Protein AF-A0A8J6IBK9-F1 (afdb_monomer_lite)

Secondary structure (DSSP, 8-state):
---TT-----S----------S-EEEEETTEEEEEES-PPP-----S----PPPP--TTS-GGGTHHHHS-EEEEEEEEEETTEEEEEEEEE-TTS-EEEEHHHHHHTT--SEEEEEEEEEE--SSGGG-EEEEEEEEEEEEE-SSEEEEEEEEEEEEEEETTEEEEEEPPPPP--

Structure (mmCIF, N/CA/C/O backbone):
data_AF-A0A8J6IBK9-F1
#
_entry.id   AF-A0A8J6IBK9-F1
#
loop_
_atom_site.group_PDB
_atom_site.id
_atom_site.type_symbol
_atom_site.label_atom_id
_atom_site.label_alt_id
_atom_site.label_comp_id
_atom_site.label_asym_id
_atom_site.label_entity_id
_atom_site.label_seq_id
_atom_site.pdbx_PDB_ins_code
_atom_site.Cartn_x
_atom_site.Cartn_y
_atom_site.Cartn_z
_atom_site.occupancy
_atom_site.B_iso_or_equiv
_atom_site.auth_seq_id
_atom_site.auth_comp_id
_atom_site.auth_asym_id
_atom_site.auth_atom_id
_atom_site.pdbx_PDB_model_num
ATOM 1 N N . VAL A 1 1 ? -9.312 3.596 -39.743 1.00 48.22 1 VAL A N 1
ATOM 2 C CA . VAL A 1 1 ? -8.299 4.510 -40.314 1.00 48.22 1 VAL A CA 1
ATOM 3 C C . VAL A 1 1 ? -7.011 4.231 -39.569 1.00 48.22 1 VAL A C 1
ATOM 5 O O . VAL A 1 1 ? -6.967 4.485 -38.375 1.00 48.22 1 VAL A O 1
ATOM 8 N N . LEU A 1 2 ? -6.059 3.568 -40.224 1.00 35.72 2 LEU A N 1
ATOM 9 C CA . LEU A 1 2 ? -4.705 3.377 -39.701 1.00 35.72 2 LEU A CA 1
ATOM 10 C C . LEU A 1 2 ? -3.950 4.693 -39.903 1.00 35.72 2 LEU A C 1
ATOM 12 O O . LEU A 1 2 ? -4.154 5.348 -40.928 1.00 35.72 2 LEU A O 1
ATOM 16 N N . ASP A 1 3 ? -3.122 5.091 -38.943 1.00 53.38 3 ASP A N 1
ATOM 17 C CA . ASP A 1 3 ? -2.144 6.141 -39.206 1.00 53.38 3 ASP A CA 1
ATOM 18 C C . ASP A 1 3 ? -1.046 5.606 -40.142 1.00 53.38 3 ASP A C 1
ATOM 20 O O . ASP A 1 3 ? -0.899 4.399 -40.360 1.00 53.38 3 ASP A O 1
ATOM 24 N N . SER A 1 4 ? -0.279 6.511 -40.743 1.00 56.25 4 SER A N 1
ATOM 25 C CA . SER A 1 4 ? 0.766 6.188 -41.723 1.00 56.25 4 SER A CA 1
ATOM 26 C C . SER A 1 4 ? 1.926 5.340 -41.170 1.00 56.25 4 SER A C 1
ATOM 28 O O . SER A 1 4 ? 2.834 5.018 -41.929 1.00 56.25 4 SER A O 1
ATOM 30 N N . ASN A 1 5 ? 1.893 4.956 -39.887 1.00 55.28 5 ASN A N 1
ATOM 31 C CA . ASN A 1 5 ? 2.906 4.142 -39.213 1.00 55.28 5 ASN A CA 1
ATOM 32 C C . ASN A 1 5 ? 2.391 2.762 -38.759 1.00 55.28 5 ASN A C 1
ATOM 34 O O . ASN A 1 5 ? 3.101 2.057 -38.043 1.00 55.28 5 ASN A O 1
ATOM 38 N N . GLY A 1 6 ? 1.186 2.344 -39.168 1.00 46.91 6 GLY A N 1
ATOM 39 C CA . GLY A 1 6 ? 0.695 0.977 -38.944 1.00 46.91 6 GLY A CA 1
ATOM 40 C C . GLY A 1 6 ? 0.510 0.598 -37.472 1.00 46.91 6 GLY A C 1
ATOM 41 O O . GLY A 1 6 ? 0.409 -0.586 -37.153 1.00 46.91 6 GLY A O 1
ATOM 42 N N . SER A 1 7 ? 0.455 1.581 -36.572 1.00 50.44 7 SER A N 1
ATOM 43 C CA . SER A 1 7 ? 0.185 1.335 -35.159 1.00 50.44 7 SER A CA 1
ATOM 44 C C . SER A 1 7 ? -1.332 1.304 -34.946 1.00 50.44 7 SER A C 1
ATOM 46 O O . SER A 1 7 ? -2.041 2.155 -35.489 1.00 50.44 7 SER A O 1
ATOM 48 N N . PRO A 1 8 ? -1.885 0.330 -34.197 1.00 50.94 8 PRO A N 1
ATOM 49 C CA . PRO A 1 8 ? -3.300 0.334 -33.858 1.00 50.94 8 PRO A CA 1
ATOM 50 C C . PRO A 1 8 ? -3.564 1.532 -32.940 1.00 50.94 8 PRO A C 1
ATOM 52 O O . PRO A 1 8 ? -3.382 1.464 -31.727 1.00 50.94 8 PRO A O 1
ATOM 55 N N . GLY A 1 9 ? -3.954 2.658 -33.537 1.00 46.50 9 GLY A N 1
ATOM 56 C CA . GLY A 1 9 ? -4.352 3.855 -32.814 1.00 46.50 9 GLY A CA 1
ATOM 57 C C . GLY A 1 9 ? -5.546 3.523 -31.928 1.00 46.50 9 GLY A C 1
ATOM 58 O O . GLY A 1 9 ? -6.637 3.244 -32.428 1.00 46.50 9 GLY A O 1
ATOM 59 N N . LEU A 1 10 ? -5.335 3.521 -30.612 1.00 53.31 10 LEU A N 1
ATOM 60 C CA . LEU A 1 10 ? -6.406 3.389 -29.631 1.00 53.31 10 LEU A CA 1
ATOM 61 C C . LEU A 1 10 ? -7.427 4.510 -29.879 1.00 53.31 10 LEU A C 1
ATOM 63 O O . LEU A 1 10 ? -7.156 5.685 -29.645 1.00 53.31 10 LEU A O 1
ATOM 67 N N . ALA A 1 11 ? -8.605 4.139 -30.384 1.00 54.88 11 ALA A N 1
ATOM 68 C CA . ALA A 1 11 ? -9.682 5.040 -30.796 1.00 54.88 11 ALA A CA 1
ATOM 69 C C . ALA A 1 11 ? -10.462 5.650 -29.612 1.00 54.88 11 ALA A C 1
ATOM 71 O O . ALA A 1 11 ? -11.679 5.808 -29.672 1.00 54.88 11 ALA A O 1
ATOM 72 N N . LEU A 1 12 ? -9.771 5.992 -28.525 1.00 55.19 12 LEU A N 1
ATOM 73 C CA . LEU A 1 12 ? -10.324 6.706 -27.378 1.00 55.19 12 LEU A CA 1
ATOM 74 C C . LEU A 1 12 ? -9.309 7.761 -26.940 1.00 55.19 12 LEU A C 1
ATOM 76 O O . LEU A 1 12 ? -8.368 7.480 -26.208 1.00 55.19 12 LEU A O 1
ATOM 80 N N . SER A 1 13 ? -9.496 8.993 -27.411 1.00 62.78 13 SER A N 1
ATOM 81 C CA . SER A 1 13 ? -8.603 10.113 -27.096 1.00 62.78 13 SER A CA 1
ATOM 82 C C . SER A 1 13 ? -8.921 10.789 -25.760 1.00 62.78 13 SER A C 1
ATOM 84 O O . SER A 1 13 ? -8.141 11.621 -25.301 1.00 62.78 13 SER A O 1
ATOM 86 N N . ARG A 1 14 ? -10.075 10.486 -25.144 1.00 62.59 14 ARG A N 1
ATOM 87 C CA . ARG A 1 14 ? -10.545 11.125 -23.906 1.00 62.59 14 ARG A CA 1
ATOM 88 C C . ARG A 1 14 ? -11.386 10.156 -23.081 1.00 62.59 14 ARG A C 1
ATOM 90 O O . ARG A 1 14 ? -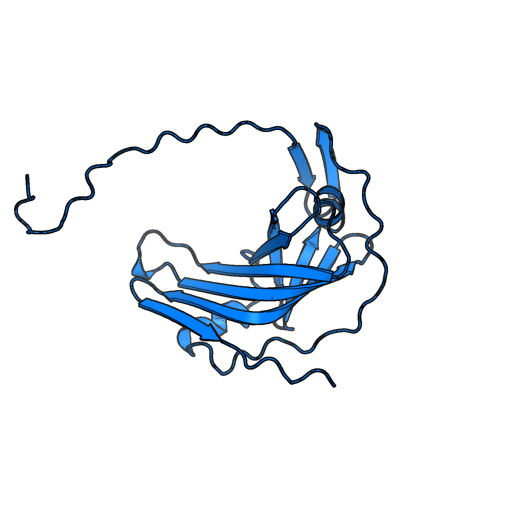12.331 9.567 -23.595 1.00 62.59 14 ARG A O 1
ATOM 97 N N . VAL A 1 15 ? -11.069 10.051 -21.794 1.00 74.69 15 VAL A N 1
ATOM 98 C CA . VAL A 1 15 ? -11.887 9.361 -20.791 1.00 74.69 15 VAL A CA 1
ATOM 99 C C . VAL A 1 15 ? -12.435 10.427 -19.851 1.00 74.69 15 VAL A C 1
ATOM 101 O O . VAL A 1 15 ? -11.666 11.155 -19.228 1.00 74.69 15 VAL A O 1
ATOM 104 N N . ALA A 1 16 ? -13.758 10.552 -19.772 1.00 79.00 16 ALA A N 1
ATOM 105 C CA . ALA A 1 16 ? -14.392 11.374 -18.751 1.00 79.00 16 ALA A CA 1
ATOM 106 C C . ALA A 1 16 ? -14.509 10.543 -17.470 1.00 79.00 16 ALA A C 1
ATOM 108 O O . ALA A 1 16 ? -15.221 9.540 -17.444 1.00 79.00 16 ALA A O 1
ATOM 109 N N . VAL A 1 17 ? -13.802 10.951 -16.417 1.00 80.9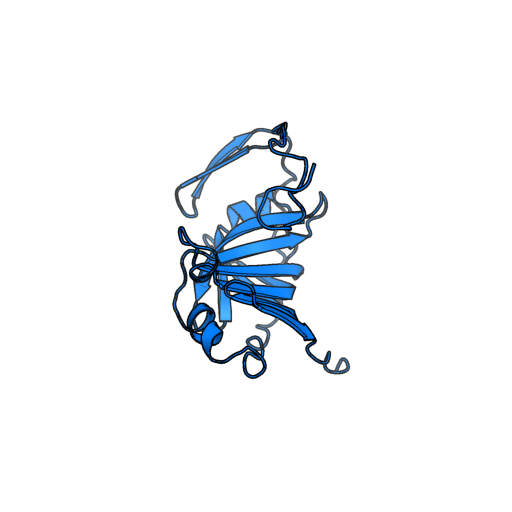4 17 VAL A N 1
ATOM 110 C CA . VAL A 1 17 ? -13.896 10.331 -15.092 1.00 80.94 17 VAL A CA 1
ATOM 111 C C . VAL A 1 17 ? -14.712 11.258 -14.200 1.00 80.94 17 VAL A C 1
ATOM 113 O O . VAL A 1 17 ? -14.326 12.404 -13.976 1.00 80.94 17 VAL A O 1
ATOM 116 N N . ARG A 1 18 ? -15.849 10.771 -13.697 1.00 86.81 18 ARG A N 1
ATOM 117 C CA . ARG A 1 18 ? -16.605 11.443 -12.636 1.00 86.81 18 ARG A CA 1
ATOM 118 C C . ARG A 1 18 ? -16.187 10.845 -11.300 1.00 86.81 18 ARG A C 1
ATOM 120 O O . ARG A 1 18 ? -16.256 9.633 -11.129 1.00 86.81 18 ARG A O 1
ATOM 127 N N . VAL A 1 19 ? -15.782 11.701 -10.369 1.00 83.06 19 VAL A N 1
ATOM 128 C CA . VAL A 1 19 ? -15.444 11.310 -8.998 1.00 83.06 19 VAL A CA 1
ATOM 129 C C . VAL A 1 19 ? -16.501 11.895 -8.072 1.00 83.06 19 VAL A C 1
ATOM 131 O O . VAL A 1 19 ? -16.686 13.109 -8.034 1.00 83.06 19 VAL A O 1
ATOM 134 N N . GLU A 1 20 ? -17.207 11.034 -7.348 1.00 87.25 20 GLU A N 1
ATOM 135 C CA . GLU A 1 20 ? -18.103 11.435 -6.265 1.00 87.25 20 GLU A CA 1
ATOM 136 C C . GLU A 1 20 ? -17.407 11.150 -4.935 1.00 87.25 20 GLU A C 1
ATOM 138 O O . GLU A 1 20 ? -17.078 10.005 -4.624 1.00 87.25 20 GLU A O 1
ATOM 143 N N . LEU A 1 21 ? -17.139 12.204 -4.165 1.00 86.44 21 LEU A N 1
ATOM 144 C CA . LEU A 1 21 ? -16.497 12.084 -2.861 1.00 86.44 21 LEU A CA 1
ATOM 145 C C . LEU A 1 21 ? -17.569 11.837 -1.802 1.00 86.44 21 LEU A C 1
ATOM 147 O O . LEU A 1 21 ? -18.357 12.727 -1.493 1.00 86.44 21 LEU A O 1
ATOM 151 N N . THR A 1 22 ? -17.589 10.635 -1.238 1.00 88.69 22 THR A N 1
ATOM 152 C CA . THR A 1 22 ? -18.481 10.280 -0.123 1.00 88.69 22 THR A CA 1
ATOM 153 C C . THR A 1 22 ? -17.850 10.567 1.237 1.00 88.69 22 THR A C 1
ATOM 155 O O . THR A 1 22 ? -18.560 10.782 2.217 1.00 88.69 22 THR A O 1
ATOM 158 N N . ARG A 1 23 ? -16.512 10.569 1.306 1.00 89.38 23 ARG A N 1
ATOM 159 C CA . ARG A 1 23 ? -15.721 10.756 2.526 1.00 89.38 23 ARG A CA 1
ATOM 160 C C . ARG A 1 23 ? -14.436 11.510 2.214 1.00 89.38 23 ARG A C 1
ATOM 162 O O . ARG A 1 23 ? -13.811 11.269 1.183 1.00 89.38 23 ARG A O 1
ATOM 169 N N . VAL A 1 24 ? -14.030 12.399 3.114 1.00 91.62 24 VAL A N 1
ATOM 170 C CA . VAL A 1 24 ? -12.792 13.181 2.999 1.00 91.62 24 VAL A CA 1
ATOM 171 C C . VAL A 1 24 ? -12.121 13.247 4.362 1.00 91.62 24 VAL A C 1
ATOM 173 O O . VAL A 1 24 ? -12.790 13.446 5.371 1.00 91.62 24 VAL A O 1
ATOM 176 N N . ALA A 1 25 ? -10.801 13.092 4.397 1.00 90.88 25 ALA A N 1
ATOM 177 C CA . ALA A 1 25 ? -9.989 13.336 5.580 1.00 90.88 25 ALA A CA 1
ATOM 178 C C . ALA A 1 25 ? -8.792 14.206 5.192 1.00 90.88 25 ALA A C 1
ATOM 180 O O . ALA A 1 25 ? -8.153 13.968 4.168 1.00 90.88 25 ALA A O 1
ATOM 181 N N . LEU A 1 26 ? -8.507 15.222 6.001 1.00 92.06 26 LEU A N 1
ATOM 182 C CA . LEU A 1 26 ? -7.359 16.103 5.841 1.00 92.06 26 LEU A CA 1
ATOM 183 C C . LEU A 1 26 ? -6.292 15.718 6.860 1.00 92.06 26 LEU A C 1
ATOM 185 O O . LEU A 1 26 ? -6.530 15.796 8.068 1.00 92.06 26 LEU A O 1
ATOM 189 N N . LEU A 1 27 ? -5.114 15.345 6.366 1.00 89.69 27 LEU A N 1
ATOM 190 C CA . LEU A 1 27 ? -3.952 15.025 7.183 1.00 89.69 27 LEU A CA 1
ATOM 191 C C . LEU A 1 27 ? -2.867 16.089 7.022 1.00 89.69 27 LEU A C 1
ATOM 193 O O . LEU A 1 27 ? -2.645 16.605 5.930 1.00 89.69 27 LEU A O 1
ATOM 197 N N . ASP A 1 28 ? -2.188 16.386 8.123 1.00 88.94 28 ASP A N 1
ATOM 198 C CA . ASP A 1 28 ? -0.959 17.173 8.180 1.00 88.94 28 ASP A CA 1
ATOM 199 C C . ASP A 1 28 ? 0.150 16.264 8.725 1.00 88.94 28 ASP A C 1
ATOM 201 O O . ASP A 1 28 ? 0.229 15.997 9.931 1.00 88.94 28 ASP A O 1
ATOM 205 N N . GLY A 1 29 ? 0.914 15.673 7.804 1.00 86.31 29 GLY A N 1
ATOM 206 C CA . GLY A 1 29 ? 1.787 14.539 8.094 1.00 86.31 29 GLY A CA 1
ATOM 207 C C . GLY A 1 29 ? 0.988 13.363 8.662 1.00 86.31 29 GLY A C 1
ATOM 208 O O . GLY A 1 29 ? 0.129 12.789 7.996 1.00 86.31 29 GLY A O 1
ATOM 209 N N . THR A 1 30 ? 1.249 13.020 9.922 1.00 86.56 30 THR A N 1
ATOM 210 C CA . THR A 1 30 ? 0.570 11.928 10.638 1.00 86.56 30 THR A CA 1
ATOM 211 C C . THR A 1 30 ? -0.677 12.371 11.406 1.00 86.56 30 THR A C 1
ATOM 213 O O . THR A 1 30 ? -1.384 11.535 11.970 1.00 86.56 30 THR A O 1
ATOM 216 N N . ARG A 1 31 ? -0.971 13.677 11.451 1.00 88.38 31 ARG A N 1
ATOM 217 C CA . ARG A 1 31 ? -2.047 14.243 12.276 1.00 88.38 31 ARG A CA 1
ATOM 218 C C . ARG A 1 31 ? -3.317 14.467 11.467 1.00 88.38 31 ARG A C 1
ATOM 220 O O . ARG A 1 31 ? -3.279 15.099 10.417 1.00 88.38 31 ARG A O 1
ATOM 227 N N . LEU A 1 32 ? -4.458 14.037 12.000 1.00 90.19 32 LEU A N 1
ATOM 228 C CA . LEU A 1 32 ? -5.769 14.354 11.434 1.00 90.19 32 LEU A CA 1
ATOM 229 C C . LEU A 1 32 ? -6.160 15.797 11.777 1.00 90.19 32 LEU A C 1
ATOM 231 O O . LEU A 1 32 ? -6.198 16.177 12.947 1.00 90.19 32 LEU A O 1
ATOM 235 N N . ARG A 1 33 ? -6.455 16.601 10.755 1.00 95.12 33 ARG A N 1
ATOM 236 C CA . ARG A 1 33 ? -6.935 17.987 10.890 1.00 95.12 33 ARG A CA 1
ATOM 237 C C . ARG A 1 33 ? -8.450 18.098 10.764 1.00 95.12 33 ARG A C 1
ATOM 239 O O . ARG A 1 33 ? -9.039 18.991 11.362 1.00 95.12 33 ARG A O 1
ATOM 246 N N . GLY A 1 34 ? -9.069 17.201 10.006 1.00 92.25 34 GLY A N 1
ATOM 247 C CA . GLY A 1 34 ? -10.517 17.141 9.839 1.00 92.25 34 GLY A CA 1
ATOM 248 C C . GLY A 1 34 ? -10.936 15.901 9.064 1.00 92.25 34 GLY A C 1
ATOM 249 O O . GLY A 1 34 ? -10.159 15.377 8.267 1.00 92.25 34 GLY A O 1
ATOM 250 N N . ALA A 1 35 ? -12.155 15.434 9.307 1.00 92.69 35 ALA A N 1
ATOM 251 C CA . ALA A 1 35 ? -12.777 14.336 8.582 1.00 92.69 35 ALA A CA 1
ATOM 252 C C . ALA A 1 35 ? -14.255 14.666 8.340 1.00 92.69 35 ALA A C 1
ATOM 254 O O . ALA A 1 35 ? -14.932 15.181 9.229 1.00 92.69 35 ALA A O 1
ATOM 255 N N . TRP A 1 36 ? -14.738 14.384 7.134 1.00 94.38 36 TRP A N 1
ATOM 256 C CA . TRP A 1 36 ? -16.103 14.640 6.682 1.00 94.38 36 TRP A CA 1
ATOM 257 C C . TRP A 1 36 ? -16.666 13.397 5.990 1.00 94.38 36 TRP A C 1
ATOM 259 O O . TRP A 1 36 ? -15.938 12.706 5.272 1.00 94.38 36 TRP A O 1
ATOM 269 N N . GLY A 1 37 ? -17.964 13.155 6.176 1.00 90.44 37 GLY A N 1
ATOM 270 C CA . GLY A 1 37 ? -18.666 11.960 5.703 1.00 90.44 37 GLY A CA 1
ATOM 271 C C . GLY A 1 37 ? -18.703 10.835 6.742 1.00 90.44 37 GLY A C 1
ATOM 272 O O . GLY A 1 37 ? -18.062 10.919 7.790 1.00 90.44 37 GLY A O 1
ATOM 273 N N . ASP A 1 38 ? -19.454 9.780 6.430 1.00 87.19 38 ASP A N 1
ATOM 274 C CA . ASP A 1 38 ? -19.725 8.663 7.344 1.00 87.19 38 ASP A CA 1
ATOM 275 C C . ASP A 1 38 ? -18.558 7.673 7.367 1.00 87.19 38 ASP A C 1
ATOM 277 O O . ASP A 1 38 ? -18.609 6.598 6.754 1.00 87.19 38 ASP A O 1
ATOM 281 N N . TRP A 1 39 ? -17.459 8.070 8.004 1.00 85.31 39 TRP A N 1
ATOM 282 C CA . TRP A 1 39 ? -16.339 7.177 8.286 1.00 85.31 39 TRP A CA 1
ATOM 283 C C . TRP A 1 39 ? -16.779 6.062 9.248 1.00 85.31 39 TRP A C 1
ATOM 285 O O . TRP A 1 39 ? -17.603 6.317 10.127 1.00 85.31 39 TRP A O 1
ATOM 295 N N . PRO A 1 40 ? -16.260 4.828 9.098 1.00 77.00 40 PRO A N 1
ATOM 296 C CA . PRO A 1 40 ? -16.437 3.823 10.134 1.00 77.00 40 PRO A CA 1
ATOM 297 C C . PRO A 1 40 ? -15.895 4.356 11.461 1.00 77.00 40 PRO A C 1
ATOM 299 O O . PRO A 1 40 ? -14.921 5.116 11.477 1.00 77.00 40 PRO A O 1
ATOM 302 N N . GLU A 1 41 ? -16.509 3.928 12.564 1.00 69.81 41 GLU A N 1
ATOM 303 C CA . GLU A 1 41 ? -15.920 4.127 13.886 1.00 69.81 41 GLU A CA 1
ATOM 304 C C . GLU A 1 41 ? -14.473 3.621 13.844 1.00 69.81 41 GLU A C 1
ATOM 306 O O . GLU A 1 41 ? -14.260 2.489 13.390 1.00 69.81 41 GLU A O 1
ATOM 311 N N . PRO A 1 42 ? -13.480 4.442 14.242 1.00 64.38 42 PRO A N 1
ATOM 312 C CA . PRO A 1 42 ? -12.085 4.044 14.225 1.00 64.38 42 PRO A CA 1
ATOM 313 C C . PRO A 1 42 ? -11.934 2.720 14.966 1.00 64.38 42 PRO A C 1
ATOM 315 O O . PRO A 1 42 ? -12.054 2.661 16.189 1.00 64.38 42 PRO A O 1
ATOM 318 N N . SER A 1 43 ? -11.686 1.642 14.226 1.00 62.22 43 SER A N 1
ATOM 319 C CA . SER A 1 43 ? -11.429 0.356 14.848 1.00 62.22 43 SER A CA 1
ATOM 320 C C . SER A 1 43 ? -10.122 0.462 15.619 1.00 62.22 43 SER A C 1
ATOM 322 O O . SER A 1 43 ? -9.121 0.986 15.114 1.00 62.22 43 SER A O 1
ATOM 324 N N . GLU A 1 44 ? -10.107 -0.054 16.847 1.00 63.88 44 GLU A N 1
ATOM 325 C CA . GLU A 1 44 ? -8.838 -0.336 17.494 1.00 63.88 44 GLU A CA 1
ATOM 326 C C . GLU A 1 44 ? -8.084 -1.312 16.591 1.00 63.88 44 GLU A C 1
ATOM 328 O O . GLU A 1 44 ? -8.563 -2.403 16.274 1.00 63.88 44 GLU A O 1
ATOM 333 N N . LEU A 1 45 ? -6.909 -0.895 16.122 1.00 67.69 45 LEU A N 1
ATOM 334 C CA . LEU A 1 45 ? -5.980 -1.814 15.487 1.00 67.69 45 LEU A CA 1
ATOM 335 C C . LEU A 1 45 ? -5.562 -2.797 16.574 1.00 67.69 45 LEU A C 1
ATOM 337 O O . LEU A 1 45 ? -4.748 -2.460 17.432 1.00 67.69 45 LEU A O 1
ATOM 341 N N . LEU A 1 46 ? -6.202 -3.969 16.578 1.00 58.56 46 LEU A N 1
ATOM 342 C CA . LEU A 1 46 ? -5.987 -4.997 17.589 1.00 58.56 46 LEU A CA 1
ATOM 343 C C . LEU A 1 46 ? -4.491 -5.302 17.665 1.00 58.56 46 LEU A C 1
ATOM 345 O O . LEU A 1 46 ? -3.867 -5.656 16.662 1.00 58.56 46 LEU A O 1
ATOM 349 N N . ALA A 1 47 ? -3.918 -5.099 18.847 1.00 54.28 47 ALA A N 1
ATOM 350 C CA . ALA A 1 47 ? -2.481 -5.098 19.039 1.00 54.28 47 ALA A CA 1
ATOM 351 C C . ALA A 1 47 ? -1.822 -6.414 18.593 1.00 54.28 47 ALA A C 1
ATOM 353 O O . ALA A 1 47 ? -2.240 -7.499 18.988 1.00 54.28 47 ALA A O 1
ATOM 354 N N . GLY A 1 48 ? -0.725 -6.267 17.846 1.00 55.25 48 GLY A N 1
ATOM 355 C CA . GLY A 1 48 ? 0.418 -7.177 17.865 1.00 55.25 48 GLY A CA 1
ATOM 356 C C . GLY A 1 48 ? 0.203 -8.540 17.219 1.00 55.25 48 GLY A C 1
ATOM 357 O O . GLY A 1 48 ? -0.018 -9.535 17.900 1.00 55.25 48 GLY A O 1
ATOM 358 N N . VAL A 1 49 ? 0.421 -8.612 15.910 1.00 56.38 49 VAL A N 1
ATOM 359 C CA . VAL A 1 49 ? 0.800 -9.872 15.265 1.00 56.38 49 VAL A CA 1
ATOM 360 C C . VAL A 1 49 ? 2.337 -9.904 15.186 1.00 56.38 49 VAL A C 1
ATOM 362 O O . VAL A 1 49 ? 2.905 -8.846 14.911 1.00 56.38 49 VAL A O 1
ATOM 365 N N . PRO A 1 50 ? 3.028 -11.037 15.457 1.00 61.69 50 PRO A N 1
ATOM 366 C CA . PRO A 1 50 ? 4.491 -11.102 15.426 1.00 61.69 50 PRO A CA 1
ATOM 367 C C . PRO A 1 50 ? 5.087 -10.493 14.158 1.00 61.69 50 PRO A C 1
ATOM 369 O O . PRO A 1 50 ? 4.496 -10.638 13.082 1.00 61.69 50 PRO A O 1
ATOM 372 N N . ASP A 1 51 ? 6.253 -9.854 14.308 1.00 63.59 51 ASP A N 1
ATOM 373 C CA . ASP A 1 51 ? 6.991 -9.236 13.208 1.00 63.59 51 ASP A CA 1
ATOM 374 C C . ASP A 1 51 ? 7.241 -10.306 12.128 1.00 63.59 51 ASP A C 1
ATOM 376 O O . ASP A 1 51 ? 7.931 -11.297 12.385 1.00 63.59 51 ASP A O 1
ATOM 380 N N . PRO A 1 52 ? 6.636 -10.186 10.937 1.00 61.00 52 PRO A N 1
ATOM 381 C CA . PRO A 1 52 ? 6.900 -11.124 9.869 1.00 61.00 52 PRO A CA 1
ATOM 382 C C . PRO A 1 52 ? 8.296 -10.891 9.306 1.00 61.00 52 PRO A C 1
ATOM 384 O O . PRO A 1 52 ? 8.885 -9.813 9.408 1.00 61.00 52 PRO A O 1
ATOM 387 N N . LEU A 1 53 ? 8.803 -11.944 8.677 1.00 65.31 53 LEU A N 1
ATOM 388 C CA . LEU A 1 53 ? 10.051 -11.889 7.943 1.00 65.31 53 LEU A CA 1
ATOM 389 C C . LEU A 1 53 ? 9.949 -10.837 6.824 1.00 65.31 53 LEU A C 1
ATOM 391 O O . LEU A 1 53 ? 8.892 -10.732 6.189 1.00 65.31 53 LEU A O 1
ATOM 395 N N . PRO A 1 54 ? 11.030 -10.083 6.560 1.00 67.75 54 PRO A N 1
ATOM 396 C CA . PRO A 1 54 ? 11.111 -9.216 5.393 1.00 67.75 54 PRO A CA 1
ATOM 397 C C . PRO A 1 54 ? 10.753 -9.986 4.111 1.00 67.75 54 PRO A C 1
ATOM 399 O O . PRO A 1 54 ? 11.029 -11.189 4.028 1.00 67.75 54 PRO A O 1
ATOM 402 N N . PRO A 1 55 ? 10.153 -9.330 3.102 1.00 68.94 55 PRO A N 1
ATOM 403 C CA . PRO A 1 55 ? 9.860 -9.992 1.836 1.00 68.94 55 PRO A CA 1
ATOM 404 C C . PRO A 1 55 ? 11.152 -10.512 1.184 1.00 68.94 55 PRO A C 1
ATOM 406 O O . PRO A 1 55 ? 12.164 -9.816 1.171 1.00 68.94 55 PRO A O 1
ATOM 409 N N . ASP A 1 56 ? 11.113 -11.720 0.611 1.00 71.75 56 ASP A N 1
ATOM 410 C CA . ASP A 1 56 ? 12.218 -12.246 -0.202 1.00 71.75 56 ASP A CA 1
ATOM 411 C C . ASP A 1 56 ? 12.286 -11.477 -1.532 1.00 71.75 56 ASP A C 1
ATOM 413 O O . ASP A 1 56 ? 11.409 -11.589 -2.396 1.00 71.75 56 ASP A O 1
ATOM 417 N N . LEU A 1 57 ? 13.336 -10.668 -1.684 1.00 72.94 57 LEU A N 1
ATOM 418 C CA . LEU A 1 57 ? 13.561 -9.821 -2.855 1.00 72.94 57 LEU A CA 1
ATOM 419 C C . LEU A 1 57 ? 14.568 -10.415 -3.846 1.00 72.94 57 LEU A C 1
ATOM 421 O O . LEU A 1 57 ? 14.808 -9.815 -4.899 1.00 72.94 57 LEU A O 1
ATOM 425 N N . ASP A 1 58 ? 15.136 -11.592 -3.579 1.00 77.50 58 ASP A N 1
ATOM 426 C CA . ASP A 1 58 ? 16.199 -12.158 -4.419 1.00 77.50 58 ASP A CA 1
ATOM 427 C C . ASP A 1 58 ? 15.703 -12.488 -5.828 1.00 77.50 58 ASP A C 1
ATOM 429 O O . ASP A 1 58 ? 16.453 -12.422 -6.806 1.00 77.50 58 ASP A O 1
ATOM 433 N N . ARG A 1 59 ? 14.405 -12.758 -5.968 1.00 74.69 59 ARG A N 1
ATOM 434 C CA . ARG A 1 59 ? 13.772 -13.055 -7.259 1.00 74.69 59 ARG A CA 1
ATOM 435 C C . ARG A 1 59 ? 13.404 -11.810 -8.067 1.00 74.69 59 ARG A C 1
ATOM 437 O O . ARG A 1 59 ? 13.120 -11.932 -9.256 1.00 74.69 59 ARG A O 1
ATOM 444 N N . VAL A 1 60 ? 13.421 -10.622 -7.462 1.00 78.06 60 VAL A N 1
ATOM 445 C CA . VAL A 1 60 ? 13.153 -9.355 -8.158 1.00 78.06 60 VAL A CA 1
ATOM 446 C C . VAL A 1 60 ? 14.341 -9.013 -9.069 1.00 78.06 60 VAL A C 1
ATOM 448 O O . VAL A 1 60 ? 15.490 -9.116 -8.615 1.00 78.06 60 VAL A O 1
ATOM 451 N N . PRO A 1 61 ? 14.112 -8.571 -10.329 1.00 83.81 61 PRO A N 1
ATOM 452 C CA . PRO A 1 61 ? 15.188 -8.137 -11.216 1.00 83.81 61 PRO A CA 1
ATOM 453 C C . PRO A 1 61 ? 16.136 -7.153 -10.526 1.00 83.81 61 PRO A C 1
ATOM 455 O O . PRO A 1 61 ? 15.690 -6.159 -9.952 1.00 83.81 61 PRO A O 1
ATOM 458 N N . ALA A 1 62 ? 17.448 -7.392 -10.617 1.00 85.62 62 ALA A N 1
ATOM 459 C CA . ALA A 1 62 ? 18.460 -6.627 -9.879 1.00 85.62 62 ALA A CA 1
ATOM 460 C C . ALA A 1 62 ? 18.340 -5.103 -10.070 1.00 85.62 62 ALA A C 1
ATOM 462 O O . ALA A 1 62 ? 18.524 -4.346 -9.122 1.00 85.62 62 ALA A O 1
ATOM 463 N N . ARG A 1 63 ? 17.938 -4.656 -11.269 1.00 84.44 63 ARG A N 1
ATOM 464 C CA . ARG A 1 63 ? 17.711 -3.239 -11.611 1.00 84.44 63 ARG A CA 1
ATOM 465 C C . ARG A 1 63 ? 16.588 -2.552 -10.818 1.00 84.44 63 ARG A C 1
ATOM 467 O O . ARG A 1 63 ? 16.549 -1.327 -10.780 1.00 84.44 63 ARG A O 1
ATOM 474 N N . LEU A 1 64 ? 15.678 -3.319 -10.216 1.00 86.31 64 LEU A N 1
ATOM 475 C CA . LEU A 1 64 ? 14.545 -2.816 -9.433 1.00 86.31 64 LEU A CA 1
ATOM 476 C C . LEU A 1 64 ? 14.782 -2.884 -7.925 1.00 86.31 64 LEU A C 1
ATOM 478 O O . LEU A 1 64 ? 14.132 -2.156 -7.186 1.00 86.31 64 LEU A O 1
ATOM 482 N N . ARG A 1 65 ? 15.734 -3.701 -7.461 1.00 84.38 65 ARG A N 1
ATOM 483 C CA . ARG A 1 65 ? 16.072 -3.814 -6.033 1.00 84.38 65 ARG A CA 1
ATOM 484 C C . ARG A 1 65 ? 16.416 -2.466 -5.374 1.00 84.38 65 ARG A C 1
ATOM 486 O O . ARG A 1 65 ? 15.988 -2.272 -4.240 1.00 84.38 65 ARG A O 1
ATOM 493 N N . PRO A 1 66 ? 17.073 -1.497 -6.052 1.00 84.81 66 PRO A N 1
ATOM 494 C CA . PRO A 1 66 ? 17.291 -0.169 -5.478 1.00 84.81 66 PRO A CA 1
ATOM 495 C C . PRO A 1 66 ? 16.011 0.585 -5.092 1.00 84.81 66 PRO A C 1
ATOM 497 O O . PRO A 1 66 ? 16.079 1.436 -4.218 1.00 84.81 66 PRO A O 1
ATOM 500 N N . LEU A 1 67 ? 14.854 0.275 -5.697 1.00 83.25 67 LEU A N 1
ATOM 501 C CA . LEU A 1 67 ? 13.571 0.896 -5.330 1.00 83.25 67 LEU A CA 1
ATOM 502 C C . LEU A 1 67 ? 13.093 0.497 -3.929 1.00 83.25 67 LEU A C 1
ATOM 504 O O . LEU A 1 67 ? 12.316 1.227 -3.328 1.00 83.25 67 LEU A O 1
ATOM 508 N N . LEU A 1 68 ? 13.536 -0.665 -3.441 1.00 77.19 68 LEU A N 1
ATOM 509 C CA . LEU A 1 68 ? 13.194 -1.202 -2.123 1.00 77.19 68 LEU A CA 1
ATOM 510 C C . LEU A 1 68 ? 14.352 -1.092 -1.124 1.00 77.19 68 LEU A C 1
ATOM 512 O O . LEU A 1 68 ? 14.139 -1.208 0.075 1.00 77.19 68 LEU A O 1
ATOM 516 N N . ALA A 1 69 ? 15.581 -0.915 -1.608 1.00 72.69 69 ALA A N 1
ATOM 517 C CA . ALA A 1 69 ? 16.753 -0.716 -0.759 1.00 72.69 69 ALA A CA 1
ATOM 518 C C . ALA A 1 69 ? 16.953 0.754 -0.359 1.00 72.69 69 ALA A C 1
ATOM 520 O O . ALA A 1 69 ? 17.736 1.036 0.543 1.00 72.69 69 ALA A O 1
ATOM 521 N N . ALA A 1 70 ? 16.296 1.679 -1.058 1.00 67.31 70 ALA A N 1
ATOM 522 C CA . ALA A 1 70 ? 16.292 3.086 -0.712 1.00 67.31 70 ALA A CA 1
ATOM 523 C C . ALA A 1 70 ? 15.061 3.414 0.129 1.00 67.31 70 ALA A C 1
ATOM 525 O O . ALA A 1 70 ? 13.951 2.970 -0.168 1.00 67.31 70 ALA A O 1
ATOM 526 N N . ASP A 1 71 ? 15.285 4.256 1.125 1.00 74.94 71 ASP A N 1
ATOM 527 C CA . ASP A 1 71 ? 14.245 4.989 1.822 1.00 74.94 71 ASP A CA 1
ATOM 528 C C . ASP A 1 71 ? 13.415 5.766 0.790 1.00 74.94 71 ASP A C 1
ATOM 530 O O . ASP A 1 71 ? 13.909 6.693 0.141 1.00 74.94 71 ASP A O 1
ATOM 534 N N . SER A 1 72 ? 12.174 5.331 0.572 1.00 72.69 72 SER A N 1
ATOM 535 C CA . SER A 1 72 ? 11.313 5.843 -0.495 1.00 72.69 72 SER A CA 1
ATOM 536 C C . SER A 1 72 ? 10.087 6.523 0.091 1.00 72.69 72 SER A C 1
ATOM 538 O O . SER A 1 72 ? 9.218 5.874 0.669 1.00 72.69 72 SER A O 1
ATOM 540 N N . GLU A 1 73 ? 9.986 7.836 -0.116 1.00 70.62 73 GLU A N 1
ATOM 541 C CA . GLU A 1 73 ? 8.812 8.643 0.249 1.00 70.62 73 GLU A CA 1
ATOM 542 C C . GLU A 1 73 ? 7.619 8.440 -0.704 1.00 70.62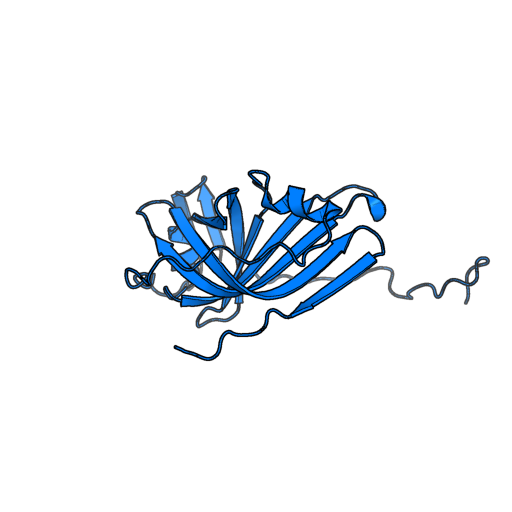 73 GLU A C 1
ATOM 544 O O . GLU A 1 73 ? 6.534 8.960 -0.461 1.00 70.62 73 GLU A O 1
ATOM 549 N N . ALA A 1 74 ? 7.801 7.684 -1.792 1.00 82.44 74 ALA A N 1
ATOM 550 C CA . ALA A 1 74 ? 6.790 7.450 -2.822 1.00 82.44 74 ALA A CA 1
ATOM 551 C C . ALA A 1 74 ? 6.203 6.030 -2.746 1.00 82.44 74 ALA A C 1
ATOM 553 O O . ALA A 1 74 ? 6.026 5.362 -3.770 1.00 82.44 74 ALA A O 1
ATOM 554 N N . ALA A 1 75 ? 5.935 5.540 -1.534 1.00 91.50 75 ALA A N 1
ATOM 555 C CA . ALA A 1 75 ? 5.264 4.262 -1.341 1.00 91.50 75 ALA A CA 1
ATOM 556 C C . ALA A 1 75 ? 3.745 4.458 -1.216 1.00 91.50 75 ALA A C 1
ATOM 558 O O . ALA A 1 75 ? 3.264 5.424 -0.626 1.00 91.50 75 ALA A O 1
ATOM 559 N N . VAL A 1 76 ? 2.969 3.520 -1.752 1.00 94.94 76 VAL A N 1
ATOM 560 C CA . VAL A 1 76 ? 1.511 3.483 -1.609 1.00 94.94 76 VAL A CA 1
ATOM 561 C C . VAL A 1 76 ? 1.114 2.134 -1.036 1.00 94.94 76 VAL A C 1
ATOM 563 O O . VAL A 1 76 ? 1.338 1.094 -1.655 1.00 94.94 76 VAL A O 1
ATOM 566 N N . LEU A 1 77 ? 0.508 2.151 0.147 1.00 95.50 77 LEU A N 1
ATOM 567 C CA . LEU A 1 77 ? -0.061 0.973 0.784 1.00 95.50 77 LEU A CA 1
ATOM 568 C C . LEU A 1 77 ? -1.522 0.822 0.357 1.00 95.50 77 LEU A C 1
ATOM 570 O O . LEU A 1 77 ? -2.353 1.655 0.706 1.00 95.50 77 LEU A O 1
ATOM 574 N N . GLY A 1 78 ? -1.851 -0.257 -0.341 1.00 96.56 78 GLY A N 1
ATOM 575 C CA . GLY A 1 78 ? -3.225 -0.713 -0.516 1.00 96.56 78 GLY A CA 1
ATOM 576 C C . GLY A 1 78 ? -3.631 -1.667 0.606 1.00 96.56 78 GLY A C 1
ATOM 577 O O . GLY A 1 78 ? -2.880 -2.578 0.953 1.00 96.56 78 GLY A O 1
ATOM 578 N N . TRP A 1 79 ? -4.828 -1.494 1.156 1.00 95.06 79 TRP A N 1
ATOM 579 C CA . TRP A 1 79 ? -5.367 -2.340 2.220 1.00 95.06 79 TRP A CA 1
ATOM 580 C C . TRP A 1 79 ? -6.827 -2.685 1.953 1.00 95.06 79 TRP A C 1
ATOM 582 O O . TRP A 1 79 ? -7.589 -1.843 1.475 1.00 95.06 79 TRP A O 1
ATOM 592 N N . HIS A 1 80 ? -7.236 -3.913 2.262 1.00 92.62 80 HIS A N 1
ATOM 593 C CA . HIS A 1 80 ? -8.633 -4.324 2.167 1.00 92.62 80 HIS A CA 1
ATOM 594 C C . HIS A 1 80 ? -9.356 -4.101 3.501 1.00 92.62 80 HIS A C 1
ATOM 596 O O . HIS A 1 80 ? -9.084 -4.793 4.483 1.00 92.62 80 HIS A O 1
ATOM 602 N N . GLY A 1 81 ? -10.261 -3.121 3.542 1.00 87.19 81 GLY A N 1
ATOM 603 C CA . GLY A 1 81 ? -11.109 -2.831 4.698 1.00 87.19 81 GLY A CA 1
ATOM 604 C C . GLY A 1 81 ? -12.530 -3.399 4.558 1.00 87.19 81 GLY A C 1
ATOM 605 O O . GLY A 1 81 ? -12.917 -3.863 3.483 1.00 87.19 81 GLY A O 1
ATOM 606 N N . PRO A 1 82 ? -13.356 -3.315 5.616 1.00 83.56 82 PRO A N 1
ATOM 607 C CA . PRO A 1 82 ? -14.743 -3.796 5.618 1.00 83.56 82 PRO A CA 1
ATOM 608 C C . PRO A 1 82 ? -15.652 -3.051 4.626 1.00 83.56 82 PRO A C 1
ATOM 610 O O . PRO A 1 82 ? -16.695 -3.566 4.232 1.00 83.56 82 PRO A O 1
ATOM 613 N N . HIS A 1 83 ? -15.255 -1.850 4.197 1.00 83.00 83 HIS A N 1
ATOM 614 C CA . HIS A 1 83 ? -15.969 -1.043 3.202 1.00 83.00 83 HIS A CA 1
ATOM 615 C C . HIS A 1 83 ? -15.312 -1.072 1.814 1.00 83.00 83 HIS A C 1
ATOM 617 O O . HIS A 1 83 ? -15.622 -0.230 0.972 1.00 83.00 83 HIS A O 1
ATOM 623 N N . GLY A 1 84 ? -14.413 -2.030 1.576 1.00 87.31 84 GLY A N 1
ATOM 624 C CA . GLY A 1 84 ? -13.666 -2.177 0.332 1.00 87.31 84 GLY A CA 1
ATOM 625 C C . GLY A 1 84 ? -12.195 -1.766 0.451 1.00 87.31 84 GLY A C 1
ATOM 626 O O . GLY A 1 84 ? -11.718 -1.413 1.535 1.00 87.31 84 GLY A O 1
ATOM 627 N N . PRO A 1 85 ? -11.442 -1.856 -0.659 1.00 91.69 85 PRO A N 1
ATOM 628 C CA . PRO A 1 85 ? -10.035 -1.502 -0.673 1.00 91.69 85 PRO A CA 1
ATOM 629 C C . PRO A 1 85 ? -9.837 0.012 -0.596 1.00 91.69 85 PRO A C 1
ATOM 631 O O . PRO A 1 85 ? -10.588 0.784 -1.191 1.00 91.69 85 PRO A O 1
ATOM 634 N N . PHE A 1 86 ? -8.774 0.429 0.077 1.00 91.69 86 PHE A N 1
ATOM 635 C CA . PHE A 1 86 ? -8.309 1.810 0.093 1.00 91.69 86 PHE A CA 1
ATOM 636 C C . PHE A 1 86 ? -6.790 1.856 -0.066 1.00 91.69 86 PHE A C 1
ATOM 638 O O . PHE A 1 86 ? -6.104 0.859 0.156 1.00 91.69 86 PHE A O 1
ATOM 645 N N . ALA A 1 87 ? -6.273 3.010 -0.479 1.00 94.38 87 ALA A N 1
ATOM 646 C CA . ALA A 1 87 ? -4.850 3.236 -0.685 1.00 94.38 87 ALA A CA 1
ATOM 647 C C . ALA A 1 87 ? -4.389 4.434 0.144 1.00 94.38 87 ALA A C 1
ATOM 649 O O . ALA A 1 87 ? -5.068 5.461 0.178 1.00 94.38 87 ALA A O 1
ATOM 650 N N . LEU A 1 88 ? -3.243 4.300 0.803 1.00 93.00 88 LEU A N 1
ATOM 651 C CA . LEU A 1 88 ? -2.642 5.332 1.634 1.00 93.00 88 LEU A CA 1
ATOM 652 C C . LEU A 1 88 ? -1.234 5.648 1.137 1.00 93.00 88 LEU A C 1
ATOM 654 O O . LEU A 1 88 ? -0.466 4.715 0.887 1.00 93.00 88 LEU A O 1
ATOM 658 N N . PRO A 1 89 ? -0.865 6.935 1.028 1.00 91.62 89 PRO A N 1
ATOM 659 C CA . PRO A 1 89 ? 0.530 7.291 0.865 1.00 91.62 89 PRO A CA 1
ATOM 660 C C . PRO A 1 89 ? 1.297 6.862 2.114 1.00 91.62 89 PRO A C 1
ATOM 662 O O . PRO A 1 89 ? 0.799 6.946 3.243 1.00 91.62 89 PRO A O 1
ATOM 665 N N . GLY A 1 90 ? 2.514 6.401 1.898 1.00 90.31 90 GLY A N 1
ATOM 666 C CA . GLY A 1 90 ? 3.400 5.962 2.947 1.00 90.31 90 GLY A CA 1
ATOM 667 C C . GLY A 1 90 ? 4.849 6.095 2.537 1.00 90.31 90 GLY A C 1
ATOM 668 O O . GLY A 1 90 ? 5.195 6.559 1.452 1.00 90.31 90 GLY A O 1
ATOM 669 N N . TYR A 1 91 ? 5.694 5.645 3.439 1.00 89.69 91 TYR A N 1
ATOM 670 C CA . TYR A 1 91 ? 7.127 5.598 3.259 1.00 89.69 91 TYR A CA 1
ATOM 671 C C . TYR A 1 91 ? 7.588 4.152 3.357 1.00 89.69 91 TYR A C 1
ATOM 673 O O . TYR A 1 91 ? 7.119 3.424 4.226 1.00 89.69 91 TYR A O 1
ATOM 681 N N . TRP A 1 92 ? 8.474 3.719 2.474 1.00 88.56 92 TRP A N 1
ATOM 682 C CA . TRP A 1 92 ? 9.113 2.413 2.581 1.00 88.56 92 TRP A CA 1
ATOM 683 C C . TRP A 1 92 ? 10.517 2.584 3.147 1.00 88.56 92 TRP A C 1
ATOM 685 O O . TRP A 1 92 ? 11.297 3.365 2.599 1.00 88.56 92 TRP A O 1
ATOM 695 N N . ASP A 1 93 ? 10.836 1.846 4.208 1.00 84.31 93 ASP A N 1
ATOM 696 C CA . ASP A 1 93 ? 12.191 1.779 4.744 1.00 84.31 93 ASP A CA 1
ATOM 697 C C . ASP A 1 93 ? 12.951 0.553 4.230 1.00 84.31 93 ASP A C 1
ATOM 699 O O . ASP A 1 93 ? 12.385 -0.506 3.934 1.00 84.31 93 ASP A O 1
ATOM 703 N N . ALA A 1 94 ? 14.276 0.677 4.175 1.00 77.94 94 ALA A N 1
ATOM 704 C CA . ALA A 1 94 ? 15.159 -0.409 3.752 1.00 77.94 94 ALA A CA 1
ATOM 705 C C . ALA A 1 94 ? 15.093 -1.661 4.656 1.00 77.94 94 ALA A C 1
ATOM 707 O O . ALA A 1 94 ? 15.647 -2.704 4.305 1.00 77.94 94 ALA A O 1
ATOM 708 N N . THR A 1 95 ? 14.427 -1.583 5.817 1.00 78.06 95 THR A N 1
ATOM 709 C CA . THR A 1 95 ? 14.247 -2.716 6.738 1.00 78.06 95 THR A CA 1
ATOM 710 C C . THR A 1 95 ? 13.046 -3.593 6.386 1.00 78.06 95 THR A C 1
ATOM 712 O O . THR A 1 95 ? 12.837 -4.628 7.022 1.00 78.06 95 THR A O 1
ATOM 715 N N . GLY A 1 96 ? 12.291 -3.232 5.346 1.00 79.75 96 GLY A N 1
ATOM 716 C CA . GLY A 1 96 ? 11.191 -4.039 4.830 1.00 79.75 96 GLY A CA 1
ATOM 717 C C . GLY A 1 96 ? 9.814 -3.606 5.323 1.00 79.75 96 GLY A C 1
ATOM 718 O O . GLY A 1 96 ? 8.872 -4.401 5.238 1.00 79.75 96 GLY A O 1
ATOM 719 N N . TRP A 1 97 ? 9.687 -2.386 5.850 1.00 86.31 97 TRP A N 1
ATOM 720 C CA . TRP A 1 97 ? 8.430 -1.873 6.383 1.00 86.31 97 TRP A CA 1
ATOM 721 C C . TRP A 1 97 ? 7.924 -0.676 5.590 1.00 86.31 97 TRP A C 1
ATOM 723 O O . TRP A 1 97 ? 8.660 0.243 5.241 1.00 86.31 97 TRP A O 1
ATOM 733 N N . ALA A 1 98 ? 6.616 -0.668 5.364 1.00 90.25 98 ALA A N 1
ATOM 734 C CA . ALA A 1 98 ? 5.875 0.514 4.977 1.00 90.25 98 ALA A CA 1
ATOM 735 C C . ALA A 1 98 ? 5.414 1.258 6.236 1.00 90.25 98 ALA A C 1
ATOM 737 O O . ALA A 1 98 ? 4.911 0.650 7.176 1.00 90.25 98 ALA A O 1
ATOM 738 N N . GLN A 1 99 ? 5.542 2.574 6.261 1.00 91.25 99 GLN A N 1
ATOM 739 C CA . GLN A 1 99 ? 5.087 3.440 7.338 1.00 91.25 99 GLN A CA 1
ATOM 740 C C . GLN A 1 99 ? 3.968 4.327 6.807 1.00 91.25 99 GLN A C 1
ATOM 742 O O . GLN A 1 99 ? 4.131 5.006 5.794 1.00 91.25 99 GLN A O 1
ATOM 747 N N . VAL A 1 100 ? 2.825 4.317 7.486 1.00 92.56 100 VAL A N 1
ATOM 748 C CA . VAL A 1 100 ? 1.646 5.118 7.127 1.00 92.56 100 VAL A CA 1
ATOM 749 C C . VAL A 1 100 ? 1.073 5.811 8.364 1.00 92.56 100 VAL A C 1
ATOM 751 O O . VAL A 1 100 ? 1.264 5.315 9.476 1.00 92.56 100 VAL A O 1
ATOM 754 N N . PRO A 1 101 ? 0.345 6.932 8.227 1.00 92.19 101 PRO A N 1
ATOM 755 C CA . PRO A 1 101 ? -0.343 7.549 9.359 1.00 92.19 101 PRO A CA 1
ATOM 756 C C . PRO A 1 101 ? -1.329 6.579 10.027 1.00 92.19 101 PRO A C 1
ATOM 758 O O . PRO A 1 101 ? -2.269 6.110 9.377 1.00 92.19 101 PRO A O 1
ATOM 761 N N . THR A 1 102 ? -1.173 6.323 11.334 1.00 91.25 102 THR A N 1
ATOM 762 C CA . THR A 1 102 ? -2.064 5.416 12.093 1.00 91.25 102 THR A CA 1
ATOM 763 C C . THR A 1 102 ? -3.524 5.837 11.960 1.00 91.25 102 THR A C 1
ATOM 765 O O . THR A 1 102 ? -4.412 5.007 11.764 1.00 91.25 102 THR A O 1
ATOM 768 N N . VAL A 1 103 ? -3.780 7.146 12.001 1.00 90.94 103 VAL A N 1
ATOM 769 C CA . VAL A 1 103 ? -5.133 7.693 11.887 1.00 90.94 103 VAL A CA 1
ATOM 770 C C . VAL A 1 103 ? -5.772 7.436 10.519 1.00 90.94 103 VAL A C 1
ATOM 772 O O . VAL A 1 103 ? -6.965 7.156 10.462 1.00 90.94 103 VAL A O 1
ATOM 775 N N . ALA A 1 104 ? -5.001 7.456 9.427 1.00 91.19 104 ALA A N 1
ATOM 776 C CA . ALA A 1 104 ? -5.528 7.167 8.093 1.00 91.19 104 ALA A CA 1
ATOM 777 C C . ALA A 1 104 ? -5.929 5.694 7.959 1.00 91.19 104 ALA A C 1
ATOM 779 O O . ALA A 1 104 ? -6.982 5.378 7.408 1.00 91.19 104 ALA A O 1
ATOM 780 N N . LEU A 1 105 ? -5.111 4.798 8.518 1.00 91.06 105 LEU A N 1
ATOM 781 C CA . LEU A 1 105 ? -5.374 3.362 8.514 1.00 91.06 105 LEU A CA 1
ATOM 782 C C . LEU A 1 105 ? -6.627 3.023 9.345 1.00 91.06 105 LEU A C 1
ATOM 784 O O . LEU A 1 105 ? -7.473 2.250 8.896 1.00 91.06 105 LEU A O 1
ATOM 788 N N . ARG A 1 106 ? -6.799 3.672 10.509 1.00 90.00 106 ARG A N 1
ATOM 789 C CA . ARG A 1 106 ? -8.004 3.548 11.352 1.00 90.00 106 ARG A CA 1
ATOM 790 C C . ARG A 1 106 ? -9.261 4.099 10.682 1.00 90.00 106 ARG A C 1
ATOM 792 O O . ARG A 1 106 ? -10.287 3.430 10.711 1.00 90.00 106 ARG A O 1
ATOM 799 N N . LEU A 1 107 ? -9.186 5.273 10.047 1.00 90.19 107 LEU A N 1
ATOM 800 C CA . LEU A 1 107 ? -10.309 5.833 9.282 1.00 90.19 107 LEU A CA 1
ATOM 801 C C . LEU A 1 107 ? -10.729 4.899 8.139 1.00 90.19 107 LEU A C 1
ATOM 803 O O . LEU A 1 107 ? -11.916 4.714 7.898 1.00 90.19 107 LEU A O 1
ATOM 807 N N . GLY A 1 108 ? -9.773 4.247 7.473 1.00 88.44 108 GLY A N 1
ATOM 808 C CA . GLY A 1 108 ? -10.060 3.216 6.469 1.00 88.44 108 GLY A CA 1
ATOM 809 C C . GLY A 1 108 ? -10.710 1.939 7.026 1.00 88.44 108 GLY A C 1
ATOM 810 O O . GLY A 1 108 ? -11.131 1.082 6.249 1.00 88.44 108 GLY A O 1
ATOM 811 N N . GLY A 1 109 ? -10.804 1.792 8.352 1.00 88.25 109 GLY A N 1
ATOM 812 C CA . GLY A 1 109 ? -11.313 0.591 9.010 1.00 88.25 109 GLY A CA 1
ATOM 813 C C . GLY A 1 109 ? -10.382 -0.611 8.855 1.00 88.25 109 GLY A C 1
ATOM 814 O O . GLY A 1 109 ? -10.855 -1.744 8.763 1.00 88.25 109 GLY A O 1
ATOM 815 N N . ALA A 1 110 ? -9.066 -0.393 8.749 1.00 88.88 110 ALA A N 1
ATOM 816 C CA . ALA A 1 110 ? -8.127 -1.507 8.703 1.00 88.88 110 ALA A CA 1
ATOM 817 C C . ALA A 1 110 ? -8.191 -2.345 9.984 1.00 88.88 110 ALA A C 1
ATOM 819 O O . ALA A 1 110 ? -8.198 -1.832 11.102 1.00 88.88 110 ALA A O 1
ATOM 820 N N . LEU A 1 111 ? -8.145 -3.659 9.790 1.00 87.62 111 LEU A N 1
ATOM 821 C CA . LEU A 1 111 ? -7.781 -4.616 10.827 1.00 87.62 111 LEU A CA 1
ATOM 822 C C . LEU A 1 111 ? -6.253 -4.702 10.946 1.00 87.62 111 LEU A C 1
ATOM 824 O O . LEU A 1 111 ? -5.527 -4.264 10.056 1.00 87.62 111 LEU A O 1
ATOM 828 N N . SER A 1 112 ? -5.748 -5.311 12.021 1.00 87.94 112 SER A N 1
ATOM 829 C CA . SER A 1 112 ? -4.302 -5.494 12.224 1.00 87.94 112 SER A CA 1
ATOM 830 C C . SER A 1 112 ? -3.657 -6.484 11.251 1.00 87.94 112 SER A C 1
ATOM 832 O O . SER A 1 112 ? -2.441 -6.469 11.068 1.00 87.94 112 SER A O 1
ATOM 834 N N . ALA A 1 113 ? -4.451 -7.321 10.588 1.00 88.69 113 ALA A N 1
ATOM 835 C CA . ALA A 1 113 ? -4.009 -8.160 9.486 1.00 88.69 113 ALA A CA 1
ATOM 836 C C . ALA A 1 113 ? -5.100 -8.262 8.419 1.00 88.69 113 ALA A C 1
ATOM 838 O O . ALA A 1 113 ? -6.291 -8.268 8.733 1.00 88.69 113 ALA A O 1
ATOM 839 N N . GLY A 1 114 ? -4.695 -8.364 7.158 1.00 89.75 114 GLY A N 1
ATOM 840 C CA . GLY A 1 114 ? -5.627 -8.510 6.045 1.00 89.75 114 GLY A CA 1
ATOM 841 C C . GLY A 1 114 ? -4.936 -8.463 4.686 1.00 89.75 114 GLY A C 1
ATOM 842 O O . GLY A 1 114 ? -3.731 -8.219 4.618 1.00 89.75 114 GLY A O 1
ATOM 843 N N . PRO A 1 115 ? -5.665 -8.719 3.589 1.00 94.06 115 PRO A N 1
ATOM 844 C CA . PRO A 1 115 ? -5.122 -8.573 2.246 1.00 94.06 115 PRO A CA 1
ATOM 845 C C . PRO A 1 115 ? -4.602 -7.151 2.022 1.00 94.06 115 PRO A C 1
ATOM 847 O O . PRO A 1 115 ? -5.318 -6.173 2.252 1.00 94.06 115 PRO A O 1
ATOM 850 N N . ALA A 1 116 ? -3.360 -7.048 1.561 1.00 94.81 116 ALA A N 1
ATOM 851 C CA . ALA A 1 116 ? -2.686 -5.781 1.340 1.00 94.81 116 ALA A CA 1
ATOM 852 C C . ALA A 1 116 ? -1.781 -5.835 0.107 1.00 94.81 116 ALA A C 1
ATOM 854 O O . ALA A 1 116 ? -1.340 -6.901 -0.345 1.00 94.81 116 ALA A O 1
ATOM 855 N N . CYS A 1 117 ? -1.471 -4.660 -0.422 1.00 95.62 117 CYS A N 1
ATOM 856 C CA . CYS A 1 117 ? -0.400 -4.481 -1.382 1.00 95.62 117 CYS A CA 1
ATOM 857 C C . CYS A 1 117 ? 0.447 -3.261 -1.033 1.00 95.62 117 CYS A C 1
ATOM 859 O O . CYS A 1 117 ? -0.018 -2.333 -0.381 1.00 95.62 117 CYS A O 1
ATOM 861 N N . LEU A 1 118 ? 1.701 -3.269 -1.462 1.00 94.12 118 LEU A N 1
ATOM 862 C CA . LEU A 1 118 ? 2.590 -2.123 -1.360 1.00 94.12 118 LEU A CA 1
ATOM 863 C C . LEU A 1 118 ? 3.155 -1.862 -2.736 1.00 94.12 118 LEU A C 1
ATOM 865 O O . LEU A 1 118 ? 3.780 -2.753 -3.309 1.00 94.12 118 LEU A O 1
ATOM 869 N N . THR A 1 119 ? 2.978 -0.644 -3.214 1.00 95.00 119 THR A N 1
ATOM 870 C CA . THR A 1 119 ? 3.574 -0.171 -4.452 1.00 95.00 119 THR A CA 1
ATOM 871 C C . THR A 1 119 ? 4.670 0.829 -4.135 1.00 95.00 119 THR A C 1
ATOM 873 O O . THR A 1 119 ? 4.435 1.788 -3.408 1.00 95.00 119 THR A O 1
ATOM 876 N N . VAL A 1 120 ? 5.852 0.619 -4.705 1.00 92.88 120 VAL A N 1
ATOM 877 C CA . VAL A 1 120 ? 6.910 1.629 -4.787 1.00 92.88 120 VAL A CA 1
ATOM 878 C C . VAL A 1 120 ? 7.187 1.907 -6.252 1.00 92.88 120 VAL A C 1
ATOM 880 O O . VAL A 1 120 ? 7.328 0.981 -7.057 1.00 92.88 120 VAL A O 1
ATOM 883 N N . GLU A 1 121 ? 7.272 3.176 -6.618 1.00 91.69 121 GLU A N 1
ATOM 884 C CA . GLU A 1 121 ? 7.571 3.557 -7.990 1.00 91.69 121 GLU A CA 1
ATOM 885 C C . GLU A 1 121 ? 8.430 4.810 -8.062 1.00 91.69 121 GLU A C 1
ATOM 887 O O . GLU A 1 121 ? 8.407 5.674 -7.189 1.00 91.69 121 GLU A O 1
ATOM 892 N N . THR A 1 122 ? 9.180 4.918 -9.153 1.00 88.56 122 THR A N 1
ATOM 893 C CA . THR A 1 122 ? 9.694 6.202 -9.611 1.00 88.56 122 THR A CA 1
ATOM 894 C C . THR A 1 122 ? 8.967 6.561 -10.887 1.00 88.56 122 THR A C 1
ATOM 896 O O . THR A 1 122 ? 9.016 5.812 -11.867 1.00 88.56 122 THR A O 1
ATOM 899 N N . SER A 1 123 ? 8.324 7.719 -10.862 1.00 83.81 123 SER A N 1
ATOM 900 C CA . SER A 1 123 ? 7.654 8.306 -12.012 1.00 83.81 123 SER A CA 1
ATOM 901 C C . SER A 1 123 ? 8.596 9.245 -12.773 1.00 83.81 123 SER A C 1
ATOM 903 O O . SER A 1 123 ? 9.509 9.845 -12.205 1.00 83.81 123 SER A O 1
ATOM 905 N N . GLY A 1 124 ? 8.367 9.388 -14.076 1.00 81.88 124 GLY A N 1
ATOM 906 C CA . GLY A 1 124 ? 9.094 10.318 -14.935 1.00 81.88 124 GLY A CA 1
ATOM 907 C C . GLY A 1 124 ? 8.323 10.605 -16.222 1.00 81.88 124 GLY A C 1
ATOM 908 O O . GLY A 1 124 ? 7.288 10.002 -16.491 1.00 81.88 124 GLY A O 1
ATOM 909 N N . THR A 1 125 ? 8.802 11.555 -17.023 1.00 82.00 125 THR A N 1
ATOM 910 C CA . THR A 1 125 ? 8.064 12.052 -18.201 1.00 82.00 125 THR A CA 1
ATOM 911 C C . THR A 1 125 ? 8.110 11.117 -19.410 1.00 82.00 125 THR A C 1
ATOM 913 O O . THR A 1 125 ? 7.394 11.339 -20.384 1.00 82.00 125 THR A O 1
ATOM 916 N N . ARG A 1 126 ? 8.956 10.081 -19.378 1.00 84.75 126 ARG A N 1
ATOM 917 C CA . ARG A 1 126 ? 9.095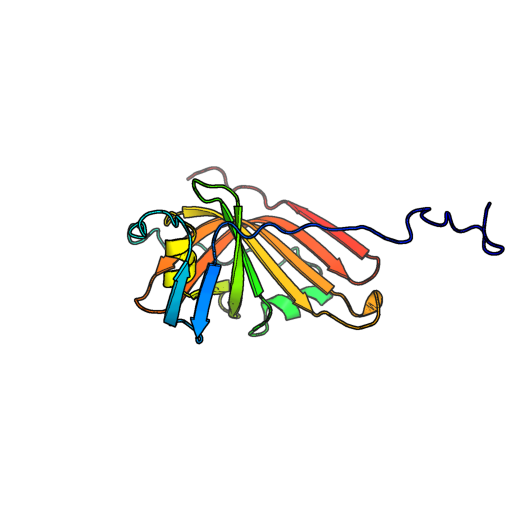 9.083 -20.450 1.00 84.75 126 ARG A CA 1
ATOM 918 C C . ARG A 1 126 ? 8.683 7.701 -19.942 1.00 84.75 126 ARG A C 1
ATOM 920 O O . ARG A 1 126 ? 9.028 7.381 -18.805 1.00 84.75 126 ARG A O 1
ATOM 927 N N . PRO A 1 127 ? 8.079 6.832 -20.771 1.00 79.25 127 PRO A N 1
ATOM 928 C CA . PRO A 1 127 ? 7.772 5.457 -20.367 1.00 79.25 127 PRO A CA 1
ATOM 929 C C . PRO A 1 127 ? 8.993 4.734 -19.786 1.00 79.25 127 PRO A C 1
ATOM 931 O O . PRO A 1 127 ? 8.931 4.203 -18.686 1.00 79.25 127 PRO A O 1
ATOM 934 N N . SER A 1 128 ? 10.156 4.856 -20.435 1.00 83.50 128 SER A N 1
ATOM 935 C CA . SER A 1 128 ? 11.427 4.267 -19.982 1.00 83.50 128 SER A CA 1
ATOM 936 C C . SER A 1 128 ? 11.945 4.785 -18.631 1.00 83.50 128 SER A C 1
ATOM 938 O O . SER A 1 128 ? 12.883 4.214 -18.083 1.00 83.50 128 SER A O 1
ATOM 940 N N . SER A 1 129 ? 11.396 5.892 -18.121 1.00 86.19 129 SER A N 1
ATOM 941 C CA . SER A 1 129 ? 11.719 6.432 -16.793 1.00 86.19 129 SER A CA 1
ATOM 942 C C . SER A 1 129 ? 10.766 5.954 -15.699 1.00 86.19 129 SER A C 1
ATOM 944 O O . SER A 1 129 ? 11.057 6.152 -14.521 1.00 86.19 129 SER A O 1
ATOM 946 N N . VAL A 1 130 ? 9.665 5.297 -16.076 1.00 90.44 130 VAL A N 1
ATOM 947 C CA . VAL A 1 130 ? 8.724 4.691 -15.139 1.00 90.44 130 VAL A CA 1
ATOM 948 C C . VAL A 1 130 ? 9.215 3.296 -14.790 1.00 90.44 130 VAL A C 1
ATOM 950 O O . VAL A 1 130 ? 9.381 2.428 -15.650 1.00 90.44 130 VAL A O 1
ATOM 953 N N . ARG A 1 131 ? 9.443 3.074 -13.504 1.00 92.38 131 ARG A N 1
ATOM 954 C CA . ARG A 1 131 ? 9.770 1.761 -12.952 1.00 92.38 131 ARG A CA 1
ATOM 955 C C . ARG A 1 131 ? 9.110 1.632 -11.599 1.00 92.38 131 ARG A C 1
ATOM 957 O O . ARG A 1 131 ? 9.028 2.605 -10.851 1.00 92.38 131 ARG A O 1
ATOM 964 N N . GLY A 1 132 ? 8.678 0.431 -11.281 1.00 93.31 132 GLY A N 1
ATOM 965 C CA . GLY A 1 132 ? 8.010 0.191 -10.024 1.00 93.31 132 GLY A CA 1
ATOM 966 C C . GLY A 1 132 ? 7.835 -1.279 -9.739 1.00 93.31 132 GLY A C 1
ATOM 967 O O . GLY A 1 132 ? 8.121 -2.161 -10.560 1.00 93.31 132 GLY A O 1
ATOM 968 N N . LEU A 1 133 ? 7.415 -1.520 -8.513 1.00 93.12 133 LEU A N 1
ATOM 969 C CA . LEU A 1 133 ? 7.202 -2.840 -7.978 1.00 93.12 133 LEU A CA 1
ATOM 970 C C . LEU A 1 133 ? 6.021 -2.799 -7.022 1.00 93.12 133 LEU A C 1
ATOM 972 O O . LEU A 1 133 ? 5.896 -1.888 -6.208 1.00 93.12 133 LEU A O 1
ATOM 976 N N . GLN A 1 134 ? 5.180 -3.822 -7.119 1.00 94.19 134 GLN A N 1
ATOM 977 C CA . GLN A 1 134 ? 4.044 -4.038 -6.247 1.00 94.19 134 GLN A CA 1
ATOM 978 C C . GLN A 1 134 ? 4.147 -5.401 -5.562 1.00 94.19 134 GLN A C 1
ATOM 980 O O . GLN A 1 134 ? 4.080 -6.448 -6.213 1.00 94.19 134 GLN A O 1
ATOM 985 N N . LEU A 1 135 ? 4.253 -5.386 -4.238 1.00 92.00 135 LEU A N 1
ATOM 986 C CA . LEU A 1 135 ? 4.111 -6.559 -3.381 1.00 92.00 135 LEU A CA 1
ATOM 987 C C . LEU A 1 135 ? 2.624 -6.792 -3.114 1.00 92.00 135 LEU A C 1
ATOM 989 O O . LEU A 1 135 ? 1.906 -5.848 -2.810 1.00 92.00 135 LEU A O 1
ATOM 993 N N . ASN A 1 136 ? 2.145 -8.029 -3.221 1.00 94.12 136 ASN A N 1
ATOM 994 C CA . ASN A 1 136 ? 0.760 -8.403 -2.926 1.00 94.12 136 ASN A CA 1
ATOM 995 C C . ASN A 1 136 ? 0.754 -9.612 -1.997 1.00 94.12 136 ASN A C 1
ATOM 997 O O . ASN A 1 136 ? 1.446 -10.595 -2.279 1.00 94.12 136 ASN A O 1
ATOM 1001 N N . GLY A 1 137 ? -0.059 -9.577 -0.948 1.00 92.12 137 GLY A N 1
ATOM 1002 C CA . GLY A 1 137 ? -0.216 -10.715 -0.050 1.00 92.12 137 GLY A CA 1
ATOM 1003 C C . GLY A 1 137 ? -0.938 -10.342 1.234 1.00 92.12 137 GLY A C 1
ATOM 1004 O O . GLY A 1 137 ? -1.806 -9.467 1.243 1.00 92.12 137 GLY A O 1
ATOM 1005 N N . LEU A 1 138 ? -0.568 -11.008 2.323 1.00 91.00 138 LEU A N 1
ATOM 1006 C CA . LEU A 1 138 ? -1.108 -10.719 3.645 1.00 91.00 138 LEU A CA 1
ATOM 1007 C C . LEU A 1 138 ? -0.309 -9.589 4.304 1.00 91.00 138 LEU A C 1
ATOM 1009 O O . LEU A 1 138 ? 0.872 -9.750 4.618 1.00 91.00 138 LEU A O 1
ATOM 1013 N N . GLY A 1 139 ? -0.972 -8.459 4.527 1.00 90.62 139 GLY A N 1
ATOM 1014 C CA . GLY A 1 139 ? -0.461 -7.339 5.299 1.00 90.62 139 GLY A CA 1
ATOM 1015 C C . GLY A 1 139 ? -0.626 -7.561 6.797 1.00 90.62 139 GLY A C 1
ATOM 1016 O O . GLY A 1 139 ? -1.627 -8.126 7.247 1.00 90.62 139 GLY A O 1
ATOM 1017 N N . ARG A 1 140 ? 0.341 -7.085 7.581 1.00 89.44 140 ARG A N 1
ATOM 1018 C CA . ARG A 1 140 ? 0.260 -7.000 9.045 1.00 89.44 140 ARG A CA 1
ATOM 1019 C C . ARG A 1 140 ? 0.646 -5.601 9.484 1.00 89.44 140 ARG A C 1
ATOM 1021 O O . ARG A 1 140 ? 1.665 -5.084 9.037 1.00 89.44 140 ARG A O 1
ATOM 1028 N N . ALA A 1 141 ? -0.183 -5.006 10.327 1.00 89.50 141 ALA A N 1
ATOM 1029 C CA . ALA A 1 141 ? -0.061 -3.646 10.812 1.00 89.50 141 ALA A CA 1
ATOM 1030 C C . ALA A 1 141 ? 0.286 -3.646 12.303 1.00 89.50 141 ALA A C 1
ATOM 1032 O O . ALA A 1 141 ? -0.367 -4.300 13.119 1.00 89.50 141 ALA A O 1
ATOM 1033 N N . ARG A 1 142 ? 1.311 -2.876 12.654 1.00 86.69 142 ARG A N 1
ATOM 1034 C CA . ARG A 1 142 ? 1.743 -2.607 14.020 1.00 86.69 142 ARG A CA 1
ATOM 1035 C C . ARG A 1 142 ? 1.766 -1.105 14.225 1.00 86.69 142 ARG A C 1
ATOM 1037 O O . ARG A 1 142 ? 2.610 -0.402 13.672 1.00 86.69 142 ARG A O 1
ATOM 1044 N N . SER A 1 143 ? 0.812 -0.622 15.002 1.00 83.38 143 SER A N 1
ATOM 1045 C CA . SER A 1 143 ? 0.692 0.800 15.286 1.00 83.38 143 SER A CA 1
ATOM 1046 C C . SER A 1 143 ? 1.588 1.209 16.441 1.00 83.38 143 SER A C 1
ATOM 1048 O O . SER A 1 143 ? 1.605 0.559 17.486 1.00 83.38 143 SER A O 1
ATOM 1050 N N . ASP A 1 144 ? 2.285 2.317 16.246 1.00 76.62 144 ASP A N 1
ATOM 1051 C CA . ASP A 1 144 ? 2.584 3.265 17.306 1.00 76.62 144 ASP A CA 1
ATOM 1052 C C . ASP A 1 144 ? 1.526 4.395 17.278 1.00 76.62 144 ASP A C 1
ATOM 1054 O O . ASP A 1 144 ? 0.639 4.423 16.410 1.00 76.62 144 ASP A O 1
ATOM 1058 N N . ASP A 1 145 ? 1.566 5.299 18.259 1.00 77.75 145 ASP A N 1
ATOM 1059 C CA . ASP A 1 145 ? 0.548 6.345 18.423 1.00 77.75 145 ASP A CA 1
ATOM 1060 C C . ASP A 1 145 ? 0.365 7.224 17.168 1.00 77.75 145 ASP A C 1
ATOM 1062 O O . ASP A 1 145 ? -0.753 7.665 16.891 1.00 77.75 145 ASP A O 1
ATOM 1066 N N . ALA A 1 146 ? 1.420 7.465 16.379 1.00 87.44 146 ALA A N 1
ATOM 1067 C CA . ALA A 1 146 ? 1.388 8.390 15.239 1.00 87.44 146 ALA A CA 1
ATOM 1068 C C . ALA A 1 146 ? 1.496 7.684 13.876 1.00 87.44 146 ALA A C 1
ATOM 1070 O O . ALA A 1 146 ? 0.796 8.039 12.921 1.00 87.44 146 ALA A O 1
ATOM 1071 N N . THR A 1 147 ? 2.363 6.686 13.782 1.00 89.75 147 THR A N 1
ATOM 1072 C CA . THR A 1 147 ? 2.673 5.902 12.591 1.00 89.75 147 THR A CA 1
ATOM 1073 C C . THR A 1 147 ? 2.348 4.430 12.786 1.00 89.75 147 THR A C 1
ATOM 1075 O O . THR A 1 147 ? 2.470 3.846 13.856 1.00 89.75 147 THR A O 1
ATOM 1078 N N . THR A 1 148 ? 1.896 3.791 11.719 1.00 90.56 148 THR A N 1
ATOM 1079 C CA . THR A 1 148 ? 1.709 2.349 11.682 1.00 90.56 148 THR A CA 1
ATOM 1080 C C . THR A 1 148 ? 2.726 1.764 10.733 1.00 90.56 148 THR A C 1
ATOM 1082 O O . THR A 1 148 ? 2.787 2.146 9.562 1.00 90.56 148 THR A O 1
ATOM 1085 N N . ARG A 1 149 ? 3.515 0.827 11.255 1.00 90.81 149 ARG A N 1
ATOM 1086 C CA . ARG A 1 149 ? 4.411 -0.003 10.464 1.00 90.81 149 ARG A CA 1
ATOM 1087 C C . ARG A 1 149 ? 3.626 -1.165 9.891 1.00 90.81 149 ARG A C 1
ATOM 1089 O O . ARG A 1 149 ? 2.912 -1.864 10.607 1.00 90.81 149 ARG A O 1
ATOM 1096 N N . VAL A 1 150 ? 3.763 -1.359 8.595 1.00 90.38 150 VAL A N 1
ATOM 1097 C CA . VAL A 1 150 ? 3.071 -2.369 7.818 1.00 90.38 150 VAL A CA 1
ATOM 1098 C C . VAL A 1 150 ? 4.084 -3.174 7.041 1.00 90.38 150 VAL A C 1
ATOM 1100 O O . VAL A 1 150 ? 5.056 -2.660 6.506 1.00 90.38 150 VAL A O 1
ATOM 1103 N N . THR A 1 151 ? 3.834 -4.460 6.961 1.00 89.19 151 THR A N 1
ATOM 1104 C CA . THR A 1 151 ? 4.685 -5.417 6.271 1.00 89.19 151 THR A CA 1
ATOM 1105 C C . THR A 1 151 ? 3.796 -6.393 5.533 1.00 89.19 151 THR A C 1
ATOM 1107 O O . THR A 1 151 ? 2.653 -6.629 5.934 1.00 89.19 151 THR A O 1
ATOM 1110 N N . ILE A 1 152 ? 4.297 -6.902 4.413 1.00 88.75 152 ILE A N 1
ATOM 1111 C CA . ILE A 1 152 ? 3.533 -7.722 3.484 1.00 88.75 152 ILE A CA 1
ATOM 1112 C C . ILE A 1 152 ? 4.280 -9.026 3.275 1.00 88.75 152 ILE A C 1
ATOM 1114 O O . ILE A 1 152 ? 5.351 -9.052 2.666 1.00 88.75 152 ILE A O 1
ATOM 1118 N N . ALA A 1 153 ? 3.666 -10.119 3.723 1.00 87.56 153 ALA A N 1
ATOM 1119 C CA . ALA A 1 153 ? 4.071 -11.459 3.333 1.00 87.56 153 ALA A CA 1
ATOM 1120 C C . ALA A 1 153 ? 3.685 -11.653 1.859 1.00 87.56 153 ALA A C 1
ATOM 1122 O O . ALA A 1 153 ? 2.563 -12.050 1.540 1.00 87.56 153 ALA A O 1
ATOM 1123 N N . ALA A 1 154 ? 4.583 -11.253 0.958 1.00 88.31 154 ALA A N 1
ATOM 1124 C CA . ALA A 1 154 ? 4.302 -11.173 -0.466 1.00 88.31 154 ALA A CA 1
ATOM 1125 C C . ALA A 1 154 ? 4.156 -12.570 -1.084 1.00 88.31 154 ALA A C 1
ATOM 1127 O O . ALA A 1 154 ? 5.122 -13.318 -1.203 1.00 88.31 154 ALA A O 1
ATOM 1128 N N . GLU A 1 155 ? 2.951 -12.893 -1.540 1.00 89.88 155 GLU A N 1
ATOM 1129 C CA . GLU A 1 155 ? 2.635 -14.097 -2.319 1.00 89.88 155 GLU A CA 1
ATOM 1130 C C . GLU A 1 155 ? 2.852 -13.860 -3.816 1.00 89.88 155 GLU A C 1
ATOM 1132 O O . GLU A 1 155 ? 3.142 -14.778 -4.590 1.00 89.88 155 GLU A O 1
ATOM 1137 N N . ARG A 1 156 ? 2.692 -12.603 -4.240 1.00 92.00 156 ARG A N 1
ATOM 1138 C CA . ARG A 1 156 ? 2.847 -12.184 -5.627 1.00 92.00 156 ARG A CA 1
ATOM 1139 C C . ARG A 1 156 ? 3.533 -10.831 -5.708 1.00 92.00 156 ARG A C 1
ATOM 1141 O O . ARG A 1 156 ? 3.029 -9.839 -5.184 1.00 92.00 156 ARG A O 1
ATOM 1148 N N . THR A 1 157 ? 4.604 -10.776 -6.484 1.00 92.06 157 THR A N 1
ATOM 1149 C CA . THR A 1 157 ? 5.321 -9.541 -6.796 1.00 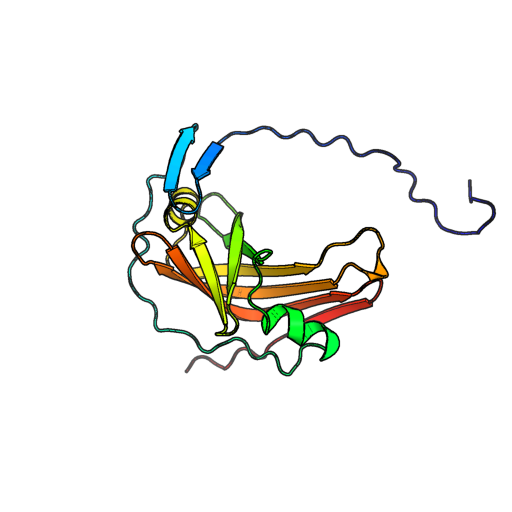92.06 157 THR A CA 1
ATOM 1150 C C . THR A 1 157 ? 5.130 -9.211 -8.265 1.00 92.06 157 THR A C 1
ATOM 1152 O O . THR A 1 157 ? 5.484 -10.004 -9.135 1.00 92.06 157 THR A O 1
ATOM 1155 N N . VAL A 1 158 ? 4.556 -8.048 -8.546 1.00 94.56 158 VAL A N 1
ATOM 1156 C CA . VAL A 1 158 ? 4.417 -7.503 -9.900 1.00 94.56 158 VAL A CA 1
ATOM 1157 C C . VAL A 1 158 ? 5.470 -6.422 -10.073 1.00 94.56 158 VAL A C 1
ATOM 1159 O O . VAL A 1 158 ? 5.725 -5.663 -9.144 1.00 94.56 158 VAL A O 1
ATOM 1162 N N . TRP A 1 159 ? 6.093 -6.346 -11.239 1.00 94.25 159 TRP A N 1
ATOM 1163 C CA . TRP A 1 159 ? 7.084 -5.318 -11.524 1.00 94.25 159 TRP A CA 1
ATOM 1164 C C . TRP A 1 159 ? 6.942 -4.773 -12.938 1.00 94.25 159 TRP A C 1
ATOM 1166 O O . TRP A 1 159 ? 6.461 -5.470 -13.834 1.00 94.25 159 TRP A O 1
ATOM 1176 N N . TRP A 1 160 ? 7.387 -3.533 -13.127 1.00 94.19 160 TRP A N 1
ATOM 1177 C CA . TRP A 1 160 ? 7.430 -2.858 -14.421 1.00 94.19 160 TRP A CA 1
ATOM 1178 C C . TRP A 1 160 ? 8.659 -1.953 -14.537 1.00 94.19 160 TRP A C 1
ATOM 1180 O O . TRP A 1 160 ? 9.192 -1.457 -13.541 1.00 94.19 160 TRP A O 1
ATOM 1190 N N . SER A 1 161 ? 9.139 -1.766 -15.763 1.00 91.81 161 SER A N 1
ATOM 1191 C CA . SER A 1 161 ? 10.281 -0.916 -16.100 1.00 91.81 161 SER A CA 1
ATOM 1192 C C . SER A 1 161 ? 10.228 -0.558 -17.582 1.00 91.81 161 SER A C 1
ATOM 1194 O O . SER A 1 161 ? 10.654 -1.354 -18.419 1.00 91.81 161 SER A O 1
ATOM 1196 N N . GLY A 1 162 ? 9.750 0.640 -17.915 1.00 90.06 162 GLY A N 1
ATOM 1197 C CA . GLY A 1 162 ? 9.449 0.976 -19.304 1.00 90.06 162 GLY A CA 1
ATOM 1198 C C . GLY A 1 162 ? 8.395 0.033 -19.872 1.00 90.06 162 GLY A C 1
ATOM 1199 O O . GLY A 1 162 ? 7.326 -0.116 -19.286 1.00 90.06 162 GLY A O 1
ATOM 1200 N N . ASP A 1 163 ? 8.730 -0.625 -20.977 1.00 90.00 163 ASP A N 1
ATOM 1201 C CA . ASP A 1 163 ? 7.840 -1.569 -21.661 1.00 90.00 163 ASP A CA 1
ATOM 1202 C C . ASP A 1 163 ? 7.946 -3.005 -21.111 1.00 90.00 163 ASP A C 1
ATOM 1204 O O . ASP A 1 163 ? 7.138 -3.869 -21.453 1.00 90.00 163 ASP A O 1
ATOM 1208 N N . ASP A 1 164 ? 8.917 -3.270 -20.229 1.00 90.25 164 ASP A N 1
ATOM 1209 C CA . ASP A 1 164 ? 9.072 -4.575 -19.593 1.00 90.25 164 ASP A CA 1
ATOM 1210 C C . ASP A 1 164 ? 8.179 -4.679 -18.353 1.00 90.25 164 ASP A C 1
ATOM 1212 O O . ASP A 1 164 ? 8.207 -3.815 -17.472 1.00 90.25 164 ASP A O 1
ATOM 1216 N N . SER A 1 165 ? 7.473 -5.799 -18.210 1.00 94.56 165 SER A N 1
ATOM 1217 C CA . SER A 1 165 ? 6.759 -6.142 -16.980 1.00 94.56 165 SER A CA 1
ATOM 1218 C C . SER A 1 165 ? 6.823 -7.635 -16.686 1.00 94.56 165 SER A C 1
ATOM 1220 O O . SER A 1 165 ? 7.102 -8.457 -17.561 1.00 94.56 165 SER A O 1
ATOM 1222 N N . GLY A 1 166 ? 6.573 -7.999 -15.434 1.00 92.75 166 GLY A N 1
ATOM 1223 C CA . GLY A 1 166 ? 6.542 -9.395 -15.035 1.00 92.75 166 GLY A CA 1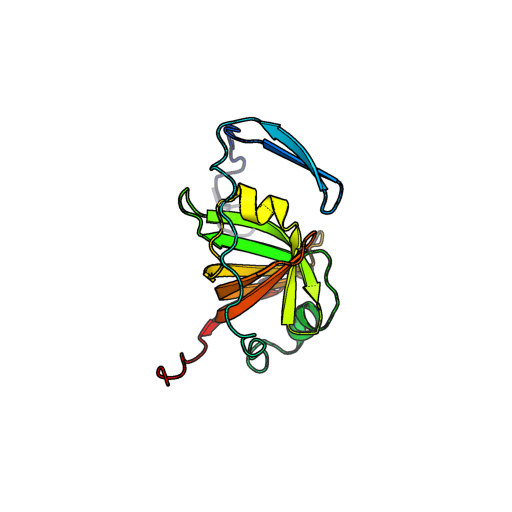
ATOM 1224 C C . GLY A 1 166 ? 5.837 -9.620 -13.712 1.00 92.75 166 GLY A C 1
ATOM 1225 O O . GLY A 1 166 ? 5.539 -8.698 -12.954 1.00 92.75 166 GLY A O 1
ATOM 1226 N N . THR A 1 167 ? 5.544 -10.889 -13.448 1.00 93.81 167 THR A N 1
ATOM 1227 C CA . THR A 1 167 ? 4.926 -11.342 -12.204 1.00 93.81 167 THR A CA 1
ATOM 1228 C C . THR A 1 167 ? 5.709 -12.521 -11.658 1.00 93.81 167 THR A C 1
ATOM 1230 O O . THR A 1 167 ? 5.949 -13.502 -12.358 1.00 93.81 167 THR A O 1
ATOM 1233 N N . LEU A 1 168 ? 6.079 -12.431 -10.390 1.00 90.19 168 LEU A N 1
ATOM 1234 C CA . LEU A 1 168 ? 6.719 -13.485 -9.622 1.00 90.19 168 LEU A CA 1
ATOM 1235 C C . LEU A 1 168 ? 5.721 -13.989 -8.587 1.00 90.19 168 LEU A C 1
ATOM 1237 O O . LEU A 1 168 ? 5.018 -13.196 -7.960 1.00 90.19 168 LEU A O 1
ATOM 1241 N N . ARG A 1 169 ? 5.659 -15.305 -8.407 1.00 89.00 169 ARG A N 1
ATOM 1242 C CA . ARG A 1 169 ? 4.922 -15.922 -7.303 1.00 89.00 169 ARG A CA 1
ATOM 1243 C C . ARG A 1 169 ? 5.920 -16.420 -6.273 1.00 89.00 169 ARG A C 1
ATOM 1245 O O . ARG A 1 169 ? 6.874 -17.122 -6.623 1.00 89.00 169 ARG A O 1
ATOM 1252 N N . THR A 1 170 ? 5.684 -16.065 -5.023 1.00 77.88 170 THR A N 1
ATOM 1253 C CA . THR A 1 170 ? 6.420 -16.621 -3.895 1.00 77.88 170 THR A CA 1
ATOM 1254 C C . THR A 1 170 ? 5.744 -17.936 -3.521 1.00 77.88 170 THR A C 1
ATOM 1256 O O . THR A 1 170 ? 4.519 -17.967 -3.387 1.00 77.88 170 THR A O 1
ATOM 1259 N N . PRO A 1 171 ? 6.488 -19.045 -3.389 1.00 66.00 171 PRO A N 1
ATOM 1260 C CA . PRO A 1 171 ? 5.934 -20.260 -2.817 1.00 66.00 171 PRO A CA 1
ATOM 1261 C C . PRO A 1 171 ? 5.421 -19.935 -1.413 1.00 66.00 171 PRO A C 1
ATOM 1263 O O . PRO A 1 171 ? 6.186 -19.458 -0.578 1.00 66.00 171 PRO A O 1
ATOM 1266 N N . VAL A 1 172 ? 4.135 -20.168 -1.155 1.00 59.91 172 VAL A N 1
ATOM 1267 C CA . VAL A 1 172 ? 3.607 -20.100 0.209 1.00 59.91 172 VAL A CA 1
ATOM 1268 C C . VAL A 1 172 ? 4.294 -21.225 0.976 1.00 59.91 172 VAL A C 1
ATOM 1270 O O . VAL A 1 172 ? 4.170 -22.389 0.589 1.00 59.91 172 VAL A O 1
ATOM 1273 N N . ALA A 1 173 ? 5.075 -20.891 2.006 1.00 54.91 173 ALA A N 1
ATOM 1274 C CA . ALA A 1 173 ? 5.594 -21.912 2.904 1.00 54.91 173 ALA A CA 1
ATOM 1275 C C . ALA A 1 173 ? 4.387 -22.696 3.452 1.00 54.91 173 ALA A C 1
ATOM 1277 O O . ALA A 1 173 ? 3.423 -22.059 3.884 1.00 54.91 173 ALA A O 1
ATOM 1278 N N . PRO A 1 174 ? 4.373 -24.040 3.387 1.00 42.25 174 PRO A N 1
ATOM 1279 C CA . PRO A 1 174 ? 3.283 -24.805 3.973 1.00 42.25 174 PRO A CA 1
ATOM 1280 C C . PRO A 1 174 ? 3.183 -24.411 5.447 1.00 42.25 174 PRO A C 1
ATOM 1282 O O . PRO A 1 174 ? 4.200 -24.406 6.136 1.00 42.25 174 PRO A O 1
ATOM 1285 N N . ASN A 1 175 ? 1.983 -24.004 5.874 1.00 44.53 175 ASN A N 1
ATOM 1286 C CA . ASN A 1 175 ? 1.705 -23.542 7.233 1.00 44.53 175 ASN A CA 1
ATOM 1287 C C . ASN A 1 175 ? 2.399 -24.462 8.253 1.00 44.53 175 ASN A C 1
ATOM 1289 O O . ASN A 1 175 ? 2.097 -25.656 8.291 1.00 44.53 175 ASN A O 1
ATOM 1293 N N . ALA A 1 176 ? 3.343 -23.902 9.011 1.00 34.94 176 ALA A N 1
ATOM 1294 C CA . ALA A 1 176 ? 3.947 -24.540 10.176 1.00 34.94 176 ALA A CA 1
ATOM 1295 C C . ALA A 1 176 ? 3.039 -24.366 11.397 1.00 34.94 176 ALA A C 1
ATOM 1297 O O . ALA A 1 176 ? 2.411 -23.285 11.502 1.00 34.94 176 ALA A O 1
#

Foldseek 3Di:
DAPPVRDPPPPDPDDDDDDDDQKDWDDDALDTPDIDHDFPDQDDQPADDDDDDAEDCPPPPPVCVVLQQDWAQAKKKWFQAPVGIDIFRFIHYNRRKTKGRSVVCRSSRDHQKGWMKMKGWDDDPALQRTWIKMFTAMKGWHDDPRIIIIHHHGQKMWIDGRVDIDMDGDPDDPDD

pLDDT: mean 81.4, std 14.14, range [34.94, 96.56]

Sequence (176 aa):
VLDSNGSPGLALSRVAVRVELTRVALLDGTRLRGAWGDWPEPSELLAGVPDPLPPDLDRVPARLRPLLAADSEAAVLGWHGPHGPFALPGYWDATGWAQVPTVALRLGGALSAGPACLTVETSGTRPSSVRGLQLNGLGRARSDDATTRVTIAAERTVWWSGDDSGTLRTPVAPNA

Radius of gyration: 18.64 Å; chains: 1; bounding box: 38×43×61 Å